Protein AF-A0A2I0QLF2-F1 (afdb_monomer)

Sequence (95 aa):
MLSLKENIEWKEKINVSTEGNVSSGYFKYTVLGIEKIGKVNCFRVEVLYGDENEEEKNIRELGMRKQIWVDTEKRILIKSQTYAGNLLLSETNLK

pLDDT: mean 81.35, std 13.68, range [46.19, 95.94]

Secondary structure (DSSP, 8-state):
-PPP-TT-EEEEEEEEEETTEEEEEEEEEEEEEEEEETTEEEEEEEEEEEETTS-HHHHHHHSEEEEEEEETTT--EEEEEEEETTEEEEEEE--

Radius of gyration: 14.68 Å; Cα contacts (8 Å, |Δi|>4): 203; chains: 1; bounding box: 32×28×41 Å

Nearest PDB structures (foldseek):
  5zy8-assembly1_C  TM=5.060E-01  e=7.900E+00  Mycobacterium tuberculosis H37Rv
  4rlj-assembly1_A  TM=5.014E-01  e=9.257E+00  Mycobacterium tuberculosis H37Rv
  4rlw-assembly1_A  TM=2.289E-01  e=8.780E+00  Mycobacterium tuberculosis H37Rv

Structure (mmCIF, N/CA/C/O backbone):
data_AF-A0A2I0QLF2-F1
#
_entry.id   AF-A0A2I0QLF2-F1
#
loop_
_atom_site.group_PDB
_atom_site.id
_atom_site.type_symbol
_atom_site.label_atom_id
_atom_site.label_alt_id
_atom_site.label_comp_id
_atom_site.label_asym_id
_atom_site.label_entity_id
_atom_site.label_seq_id
_atom_site.pdbx_PDB_ins_code
_atom_site.Cartn_x
_atom_site.Cartn_y
_atom_site.Cartn_z
_atom_site.occupancy
_atom_site.B_iso_or_eq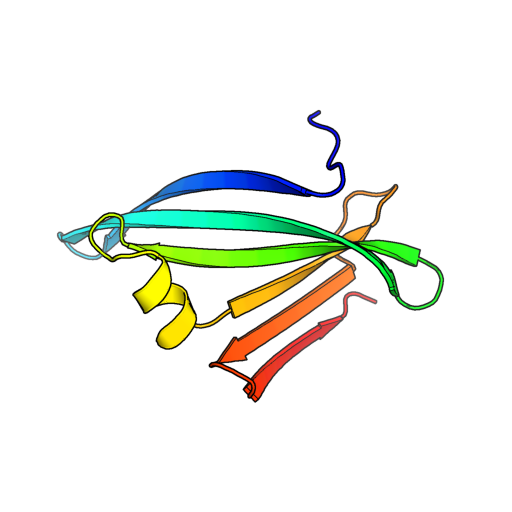uiv
_atom_site.auth_seq_id
_atom_site.auth_comp_id
_atom_site.auth_asym_id
_atom_site.auth_atom_id
_atom_site.pdbx_PDB_model_num
ATOM 1 N N . MET A 1 1 ? -18.865 7.295 -4.329 1.00 46.19 1 MET A N 1
ATOM 2 C CA . MET A 1 1 ? -17.607 7.001 -3.612 1.00 46.19 1 MET A CA 1
ATOM 3 C C . MET A 1 1 ? -17.364 5.500 -3.736 1.00 46.19 1 MET A C 1
ATOM 5 O O . MET A 1 1 ? -18.174 4.746 -3.210 1.00 46.19 1 MET A O 1
ATOM 9 N N . LEU A 1 2 ? -16.377 5.055 -4.529 1.00 53.03 2 LEU A N 1
ATOM 10 C CA . LEU A 1 2 ? -16.104 3.618 -4.691 1.00 53.03 2 LEU A CA 1
ATOM 11 C C . LEU A 1 2 ? -15.665 3.042 -3.338 1.00 53.03 2 LEU A C 1
ATOM 13 O O . LEU A 1 2 ? -14.754 3.573 -2.704 1.00 53.03 2 LEU A O 1
ATOM 17 N N . SER A 1 3 ? -16.339 1.995 -2.863 1.00 58.91 3 SER A N 1
ATOM 18 C CA . SER A 1 3 ? -1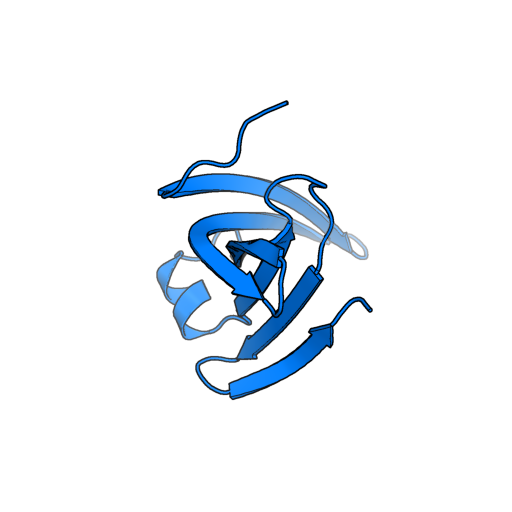5.910 1.284 -1.663 1.00 58.91 3 SER A CA 1
ATOM 19 C C . SER A 1 3 ? -14.686 0.446 -2.008 1.00 58.91 3 SER A C 1
ATOM 21 O O . SER A 1 3 ? -14.761 -0.437 -2.858 1.00 58.91 3 SER A O 1
ATOM 23 N N . LEU A 1 4 ? -13.551 0.726 -1.362 1.00 64.25 4 LEU A N 1
ATOM 24 C CA . LEU A 1 4 ? -12.424 -0.200 -1.379 1.00 64.25 4 LEU A CA 1
ATOM 25 C C . LEU A 1 4 ? -12.915 -1.513 -0.753 1.00 64.25 4 LEU A C 1
ATOM 27 O O . LEU A 1 4 ? -13.370 -1.534 0.390 1.00 64.25 4 LEU A O 1
ATOM 31 N N . LYS A 1 5 ? -12.900 -2.584 -1.541 1.00 68.44 5 LYS A N 1
ATOM 32 C CA . LYS A 1 5 ? -13.125 -3.964 -1.114 1.00 68.44 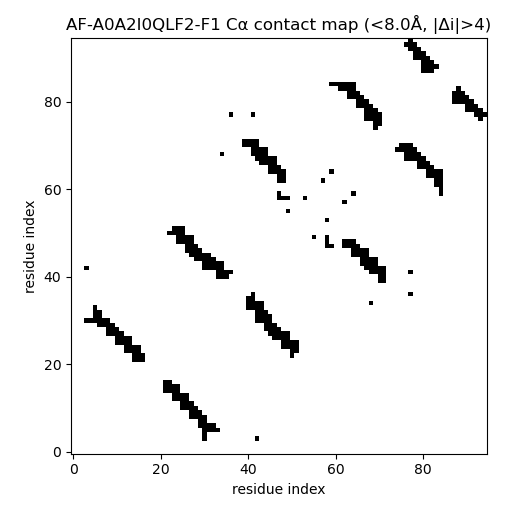5 LYS A CA 1
ATOM 33 C C . LYS A 1 5 ? -11.810 -4.716 -1.287 1.00 68.44 5 LYS A C 1
ATOM 35 O O . LYS A 1 5 ? -10.927 -4.275 -2.023 1.00 68.44 5 LYS A O 1
ATOM 40 N N . GLU A 1 6 ? -11.674 -5.835 -0.592 1.00 65.06 6 GLU A N 1
ATOM 41 C CA . GLU A 1 6 ? -10.522 -6.717 -0.771 1.00 65.06 6 GLU A CA 1
ATOM 42 C C . GLU A 1 6 ? -10.413 -7.158 -2.235 1.00 65.06 6 GLU A C 1
ATOM 44 O O . GLU A 1 6 ? -11.431 -7.357 -2.903 1.00 65.06 6 GLU A O 1
ATOM 49 N N . ASN A 1 7 ? -9.180 -7.282 -2.733 1.00 71.19 7 ASN A N 1
ATOM 50 C CA . ASN A 1 7 ? -8.871 -7.659 -4.116 1.00 71.19 7 ASN A CA 1
ATOM 51 C C . ASN A 1 7 ? -9.375 -6.677 -5.188 1.00 71.19 7 ASN A C 1
ATOM 53 O O . ASN A 1 7 ? -9.454 -7.036 -6.361 1.00 71.19 7 ASN A O 1
ATOM 57 N N . ILE A 1 8 ? -9.698 -5.433 -4.817 1.00 83.38 8 ILE A N 1
ATOM 58 C CA . ILE A 1 8 ? -9.867 -4.374 -5.814 1.00 83.38 8 ILE A CA 1
ATOM 59 C C . ILE A 1 8 ? -8.495 -3.987 -6.360 1.00 83.38 8 ILE A C 1
ATOM 61 O O . ILE A 1 8 ? -7.575 -3.653 -5.608 1.00 83.38 8 ILE A O 1
ATOM 65 N N . GLU A 1 9 ? -8.406 -3.981 -7.685 1.00 84.56 9 GLU A N 1
ATOM 66 C CA . GLU A 1 9 ? -7.272 -3.491 -8.451 1.00 84.56 9 GLU A CA 1
ATOM 67 C C . GLU A 1 9 ? -7.736 -2.347 -9.354 1.00 84.56 9 GLU A C 1
ATOM 69 O O . GLU A 1 9 ? -8.790 -2.435 -9.988 1.00 84.56 9 GLU A O 1
ATOM 74 N N . TRP A 1 10 ? -6.953 -1.272 -9.427 1.00 87.31 10 TRP A N 1
ATOM 75 C CA . TRP A 1 10 ? -7.153 -0.243 -10.444 1.00 87.31 10 TRP A CA 1
ATOM 76 C C . TRP A 1 10 ? -5.824 0.310 -10.947 1.00 87.31 10 TRP A C 1
ATOM 78 O O . TRP A 1 10 ? -4.815 0.313 -10.237 1.00 87.31 10 TRP A O 1
ATOM 88 N N . LYS A 1 11 ? -5.838 0.770 -12.200 1.00 85.44 11 LYS A N 1
ATOM 89 C CA . LYS A 1 11 ? -4.707 1.418 -12.863 1.00 85.44 11 LYS A CA 1
ATOM 90 C C . LYS A 1 11 ? -5.093 2.846 -13.218 1.00 85.44 11 LYS A C 1
ATOM 92 O O . LYS A 1 11 ? -6.073 3.067 -13.924 1.00 85.44 11 LYS A O 1
ATOM 97 N N . GLU A 1 12 ? -4.326 3.798 -12.716 1.00 84.69 12 GLU A N 1
ATOM 98 C CA . GLU A 1 12 ? -4.439 5.214 -13.038 1.00 84.69 12 GLU A CA 1
ATOM 99 C C . GLU A 1 12 ? -3.327 5.578 -14.015 1.00 84.69 12 GLU A C 1
ATOM 101 O O . GLU A 1 12 ? -2.150 5.437 -13.690 1.00 84.69 12 GLU A O 1
ATOM 106 N N . LYS A 1 13 ? -3.694 6.025 -15.218 1.00 85.44 13 LYS A N 1
ATOM 107 C CA . LYS A 1 13 ? -2.724 6.515 -16.199 1.00 85.44 13 LYS A CA 1
ATOM 108 C C . LYS A 1 13 ? -2.266 7.912 -15.815 1.00 85.44 13 LYS A C 1
ATOM 110 O O . LYS A 1 13 ? -3.093 8.766 -15.501 1.00 85.44 13 LYS A O 1
ATOM 115 N N . ILE A 1 14 ? -0.968 8.150 -15.910 1.00 81.94 14 ILE A N 1
ATOM 116 C CA . ILE A 1 14 ? -0.363 9.455 -15.687 1.00 81.94 14 ILE A CA 1
ATOM 117 C C . ILE A 1 14 ? 0.503 9.832 -16.882 1.00 81.94 14 ILE A C 1
ATOM 119 O O . ILE A 1 14 ? 1.221 9.007 -17.438 1.00 81.94 14 ILE A O 1
ATOM 123 N N . ASN A 1 15 ? 0.439 11.101 -17.266 1.00 79.00 15 ASN A N 1
ATOM 124 C CA . ASN A 1 15 ? 1.349 11.674 -18.246 1.00 79.00 15 ASN A CA 1
ATOM 125 C C . ASN A 1 15 ? 2.323 12.563 -17.484 1.00 79.00 15 ASN A C 1
ATOM 127 O O . ASN A 1 15 ? 1.903 13.521 -16.832 1.00 79.00 15 ASN A O 1
ATOM 131 N N . VAL A 1 16 ? 3.608 12.235 -17.542 1.00 69.00 16 VAL A N 1
ATOM 132 C CA . VAL A 1 16 ? 4.666 13.035 -16.932 1.00 69.00 16 VAL A CA 1
ATOM 133 C C . VAL A 1 16 ? 5.321 13.838 -18.045 1.00 69.00 16 VAL A C 1
ATOM 135 O O . VAL A 1 16 ? 5.915 13.282 -18.964 1.00 69.00 16 VAL A O 1
ATOM 138 N N . SER A 1 17 ? 5.174 15.160 -17.989 1.00 69.88 17 SER A N 1
ATOM 139 C CA . SER A 1 17 ? 5.859 16.078 -18.897 1.00 69.88 17 SER A CA 1
ATOM 140 C C . SER A 1 17 ? 7.027 16.739 -18.172 1.00 69.88 17 SER A C 1
ATOM 142 O O . SER A 1 17 ? 6.808 17.535 -17.255 1.00 69.88 17 SER A O 1
ATOM 144 N N . THR A 1 18 ? 8.251 16.457 -18.604 1.00 63.59 18 THR A N 1
ATOM 145 C CA . THR A 1 18 ? 9.474 17.102 -18.103 1.00 63.59 18 THR A CA 1
ATOM 146 C C . THR A 1 18 ? 10.282 17.627 -19.284 1.00 63.59 18 THR A C 1
ATOM 148 O O . THR A 1 18 ? 10.668 16.857 -20.156 1.00 63.59 18 THR A O 1
ATOM 151 N N . GLU A 1 19 ? 10.507 18.947 -19.323 1.00 67.00 19 GLU A N 1
ATOM 152 C CA . GLU A 1 19 ? 11.412 19.647 -20.260 1.00 67.00 19 GLU A CA 1
ATOM 153 C C . GLU A 1 19 ? 11.382 19.141 -21.721 1.00 67.00 19 GLU A C 1
ATOM 155 O O . GLU A 1 19 ? 12.412 18.928 -22.352 1.00 67.00 19 GLU A O 1
ATOM 160 N N . GLY A 1 20 ? 10.180 18.949 -22.275 1.00 61.81 20 GLY A N 1
ATOM 161 C CA . GLY A 1 20 ? 9.981 18.559 -23.678 1.00 61.81 20 GLY A CA 1
ATOM 162 C C . GLY A 1 20 ? 9.855 17.054 -23.933 1.00 61.81 20 GLY A C 1
ATOM 163 O O . GLY A 1 20 ? 9.461 16.674 -25.033 1.00 61.81 20 GLY A O 1
ATOM 164 N N . ASN A 1 21 ? 10.088 16.207 -22.928 1.00 60.50 21 ASN A N 1
ATOM 165 C CA . ASN A 1 21 ? 9.763 14.784 -22.978 1.00 60.50 21 ASN A CA 1
ATOM 166 C C . ASN A 1 21 ? 8.426 14.518 -22.279 1.00 60.50 21 ASN A C 1
ATOM 168 O O . ASN A 1 21 ? 8.210 14.933 -21.139 1.00 60.50 21 ASN A O 1
ATOM 172 N N . VAL A 1 22 ? 7.531 13.817 -22.975 1.00 64.31 22 VAL A N 1
ATOM 173 C CA . VAL A 1 22 ? 6.295 13.273 -22.406 1.00 64.31 22 VAL A CA 1
ATOM 174 C C . VAL A 1 22 ? 6.496 11.774 -22.260 1.00 64.31 22 VAL A C 1
ATOM 176 O O . VAL A 1 22 ? 6.619 11.077 -23.265 1.00 64.31 22 VAL A O 1
ATOM 179 N N . SER A 1 23 ? 6.539 11.282 -21.026 1.00 69.69 23 SER A N 1
ATOM 180 C CA . SER A 1 23 ? 6.441 9.850 -20.747 1.00 69.69 23 SER A CA 1
ATOM 181 C C . SER A 1 23 ? 5.039 9.519 -20.242 1.00 69.69 23 SER A C 1
ATOM 183 O O . SER A 1 23 ? 4.454 10.258 -19.441 1.00 69.69 23 SER A O 1
ATOM 185 N N . SER A 1 24 ? 4.475 8.418 -20.740 1.00 75.31 24 SER A N 1
ATOM 186 C CA . SER A 1 24 ? 3.237 7.855 -20.213 1.00 75.31 24 SER A CA 1
ATOM 187 C C . SER A 1 24 ? 3.572 6.740 -19.229 1.00 75.31 24 SER A C 1
ATOM 189 O O . SER A 1 24 ? 4.313 5.805 -19.519 1.00 75.31 24 SER A O 1
ATOM 191 N N . GLY A 1 25 ? 3.034 6.863 -18.024 1.00 81.12 25 GLY A N 1
ATOM 192 C CA . GLY A 1 25 ? 3.164 5.866 -16.977 1.00 81.12 25 GLY A CA 1
ATOM 193 C C . GLY A 1 25 ? 1.809 5.529 -16.383 1.00 81.12 25 GLY A C 1
ATOM 194 O O . GLY A 1 25 ? 0.767 6.076 -16.754 1.00 81.12 25 GLY A O 1
ATOM 195 N N . TYR A 1 26 ? 1.812 4.630 -15.416 1.00 83.62 26 TYR A N 1
ATOM 196 C CA . TYR A 1 26 ? 0.638 4.317 -14.628 1.00 83.62 26 TYR A CA 1
ATOM 197 C C . TYR A 1 26 ? 1.003 4.051 -13.175 1.00 83.62 26 TYR A C 1
ATOM 199 O O . TYR A 1 26 ? 2.056 3.500 -12.856 1.00 83.62 26 TYR A O 1
ATOM 207 N N . PHE A 1 27 ? 0.076 4.389 -12.288 1.00 85.19 27 PHE A N 1
ATOM 208 C CA . PHE A 1 27 ? 0.043 3.834 -10.949 1.00 85.19 27 PHE A CA 1
ATOM 209 C C . PHE A 1 27 ? -0.934 2.670 -10.918 1.00 85.19 27 PHE A C 1
ATOM 211 O O . PHE A 1 27 ? -2.106 2.804 -11.268 1.00 85.19 27 PHE A O 1
ATOM 218 N N . LYS A 1 28 ? -0.454 1.513 -10.482 1.00 87.88 28 LYS A N 1
ATOM 219 C CA . LYS A 1 28 ? -1.289 0.365 -10.162 1.00 87.88 28 LYS A CA 1
ATOM 220 C C . LYS A 1 28 ? -1.485 0.303 -8.661 1.00 87.88 28 LYS A C 1
ATOM 222 O O . LYS A 1 28 ? -0.514 0.279 -7.910 1.00 87.88 28 LYS A O 1
ATOM 227 N N . TYR A 1 29 ? -2.735 0.201 -8.246 1.00 89.75 29 TYR A N 1
ATOM 228 C CA . TYR A 1 29 ? -3.114 0.071 -6.851 1.00 89.75 29 TYR A CA 1
ATOM 229 C C . TYR A 1 29 ? -3.818 -1.261 -6.639 1.00 89.75 29 TYR A C 1
ATOM 231 O O . TYR A 1 29 ? -4.708 -1.625 -7.406 1.00 89.75 29 TYR A O 1
ATOM 239 N N . THR A 1 30 ? -3.426 -1.990 -5.599 1.00 91.75 30 THR A N 1
ATOM 240 C CA . THR A 1 30 ? -4.018 -3.287 -5.248 1.00 91.75 30 THR A CA 1
ATOM 241 C C . THR A 1 30 ? -4.337 -3.325 -3.761 1.00 91.75 30 THR A C 1
ATOM 243 O O . THR A 1 30 ? -3.435 -3.189 -2.933 1.00 91.75 30 THR A O 1
ATOM 246 N N . VAL A 1 31 ? -5.605 -3.530 -3.399 1.00 92.44 31 VAL A N 1
ATOM 247 C CA . VAL A 1 31 ? -6.002 -3.746 -1.999 1.00 92.44 31 VAL A CA 1
ATOM 248 C C . VAL A 1 31 ? -5.648 -5.177 -1.602 1.00 92.44 31 VAL A C 1
ATOM 250 O O . VAL A 1 31 ? -6.319 -6.124 -2.006 1.00 92.44 31 VAL A O 1
ATOM 253 N N . LEU A 1 32 ? -4.607 -5.326 -0.783 1.00 91.88 32 LEU A N 1
ATOM 254 C CA . LEU A 1 32 ? -4.105 -6.621 -0.318 1.00 91.88 32 LEU A CA 1
ATOM 255 C C . LEU A 1 32 ? -4.945 -7.226 0.816 1.00 91.88 32 LEU A C 1
ATOM 257 O O . LEU A 1 32 ? -4.783 -8.401 1.126 1.00 91.88 32 LEU A O 1
ATOM 261 N N . GLY A 1 33 ? -5.784 -6.420 1.469 1.00 92.75 33 GLY A N 1
ATOM 262 C CA . GLY A 1 33 ? -6.636 -6.841 2.580 1.00 92.75 33 GLY A CA 1
ATOM 263 C C . GLY A 1 33 ? -6.747 -5.776 3.665 1.00 92.75 33 GLY A C 1
ATOM 264 O O . GLY A 1 33 ? -6.273 -4.645 3.500 1.00 92.75 33 GLY A O 1
ATOM 265 N N . ILE A 1 34 ? -7.373 -6.145 4.780 1.00 93.19 34 ILE A N 1
ATOM 266 C CA . ILE A 1 34 ? -7.479 -5.302 5.974 1.00 93.19 34 ILE A CA 1
ATOM 267 C C . ILE A 1 34 ? -6.409 -5.710 6.994 1.00 93.19 34 ILE A C 1
ATOM 269 O O . ILE A 1 34 ? -6.254 -6.882 7.323 1.00 93.19 34 ILE A O 1
ATOM 273 N N . GLU A 1 35 ? -5.686 -4.728 7.525 1.00 94.69 35 GLU A N 1
ATOM 274 C CA . GLU A 1 35 ? -4.673 -4.894 8.566 1.00 94.69 35 GLU A CA 1
ATOM 275 C C . GLU A 1 35 ? -4.924 -3.904 9.708 1.00 94.69 35 GLU A C 1
ATOM 277 O O . GLU A 1 35 ? -5.344 -2.765 9.489 1.00 94.69 35 GLU A O 1
ATOM 282 N N . LYS A 1 36 ? -4.664 -4.327 10.947 1.00 94.31 36 LYS A N 1
ATOM 283 C CA . LYS A 1 36 ? -4.848 -3.481 12.126 1.00 94.31 36 LYS A CA 1
ATOM 284 C C . LYS A 1 36 ? -3.550 -2.758 12.478 1.00 94.31 36 LYS A C 1
ATOM 286 O O . LYS A 1 36 ? -2.580 -3.392 12.884 1.00 94.31 36 LYS A O 1
ATOM 291 N N . ILE A 1 37 ? -3.558 -1.428 12.390 1.00 92.94 37 ILE A N 1
ATOM 292 C CA . ILE A 1 37 ? -2.442 -0.564 12.793 1.00 92.94 37 ILE A CA 1
ATOM 293 C C . ILE A 1 37 ? -2.812 0.106 14.118 1.00 92.94 37 ILE A C 1
ATOM 295 O O . ILE A 1 37 ? -3.661 0.997 14.189 1.00 92.94 37 ILE A O 1
ATOM 299 N N . GLY A 1 38 ? -2.226 -0.388 15.211 1.00 90.19 38 GLY A N 1
ATOM 300 C CA . GLY A 1 38 ? -2.612 0.007 16.565 1.00 90.19 38 GLY A CA 1
ATOM 301 C C . GLY A 1 38 ? -4.070 -0.359 16.866 1.00 90.19 38 GLY A C 1
ATOM 302 O O . GLY A 1 38 ? -4.410 -1.530 17.036 1.00 90.19 38 GLY A O 1
ATOM 303 N N . LYS A 1 39 ? -4.947 0.649 16.951 1.00 91.88 39 LYS A N 1
ATOM 304 C CA . LYS A 1 39 ? -6.392 0.464 17.188 1.00 91.88 39 LYS A CA 1
ATOM 305 C C . LYS A 1 39 ? -7.248 0.631 15.927 1.00 91.88 39 LYS A C 1
ATOM 307 O O . LYS A 1 39 ? -8.453 0.424 16.011 1.00 91.88 39 LYS A O 1
ATOM 312 N N . VAL A 1 40 ? -6.647 0.981 14.790 1.00 92.94 40 VAL A N 1
ATOM 313 C CA . VAL A 1 40 ? -7.359 1.354 13.562 1.00 92.94 40 VAL A CA 1
ATOM 314 C C . VAL A 1 40 ? -7.291 0.218 12.545 1.00 92.94 40 VAL A C 1
ATOM 316 O O . VAL A 1 40 ? -6.208 -0.274 12.226 1.00 92.94 40 VAL A O 1
ATOM 319 N N . ASN A 1 41 ? -8.445 -0.185 12.011 1.00 94.38 41 ASN A N 1
ATOM 320 C CA . ASN A 1 41 ? -8.511 -1.102 10.875 1.00 94.38 41 ASN A CA 1
ATOM 321 C C . ASN A 1 41 ? -8.214 -0.326 9.589 1.00 94.38 41 ASN A C 1
ATOM 323 O O . ASN A 1 41 ? -8.893 0.660 9.289 1.00 94.38 41 ASN A O 1
ATOM 327 N N . CYS A 1 42 ? -7.222 -0.773 8.829 1.00 94.56 42 CYS A N 1
ATOM 328 C CA . CYS A 1 42 ? -6.752 -0.106 7.623 1.00 94.56 42 CYS A CA 1
ATOM 329 C C . CYS A 1 42 ? -6.807 -1.045 6.417 1.00 94.56 42 CYS A C 1
ATOM 331 O O . CYS A 1 42 ? -6.436 -2.209 6.525 1.00 94.56 42 CYS A O 1
ATOM 333 N N . PHE A 1 43 ? -7.180 -0.536 5.247 1.00 94.19 43 PHE A N 1
ATOM 334 C CA . PHE A 1 43 ? -6.875 -1.204 3.986 1.00 94.19 43 PHE A CA 1
ATOM 335 C C . PHE A 1 43 ? -5.376 -1.114 3.732 1.00 94.19 43 PHE A C 1
ATOM 337 O O . PHE A 1 43 ? -4.842 -0.006 3.652 1.00 94.19 43 PHE A O 1
ATOM 344 N N . ARG A 1 44 ? -4.705 -2.257 3.577 1.00 95.19 44 ARG A N 1
ATOM 345 C CA . ARG A 1 44 ? -3.333 -2.302 3.074 1.00 95.19 44 ARG A CA 1
ATOM 346 C C . ARG A 1 44 ? -3.369 -2.296 1.555 1.00 95.19 44 ARG A C 1
ATOM 348 O O . ARG A 1 44 ? -3.883 -3.228 0.940 1.00 95.19 44 ARG A O 1
ATOM 355 N N . VAL A 1 45 ? -2.803 -1.260 0.956 1.00 93.94 45 VAL A N 1
ATOM 356 C CA . VAL A 1 45 ? -2.776 -1.068 -0.492 1.00 93.94 45 VAL A CA 1
ATOM 357 C C . VAL A 1 45 ? -1.332 -1.101 -0.972 1.00 93.94 45 VAL A C 1
ATOM 359 O O . VAL A 1 45 ? -0.484 -0.365 -0.468 1.00 93.94 45 VAL A O 1
ATOM 362 N N . GLU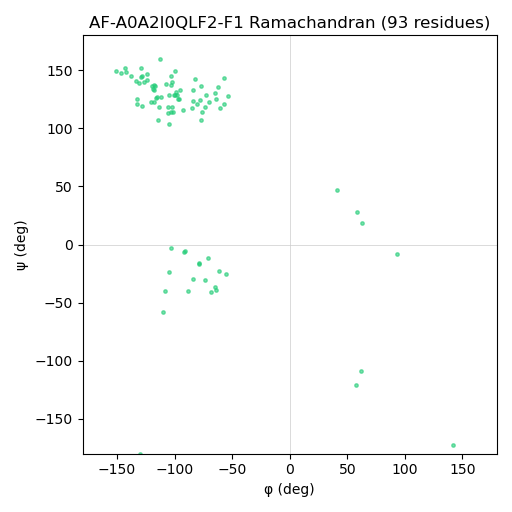 A 1 46 ? -1.050 -1.964 -1.942 1.00 92.94 46 GLU A N 1
ATOM 363 C CA . GLU A 1 46 ? 0.193 -1.937 -2.710 1.00 92.94 46 GLU A CA 1
ATOM 364 C C . GLU A 1 46 ? 0.051 -0.934 -3.854 1.00 92.94 46 GLU A C 1
ATOM 366 O O . GLU A 1 46 ? -0.955 -0.943 -4.563 1.00 92.94 46 GLU A O 1
ATOM 371 N N . VAL A 1 47 ? 1.056 -0.077 -4.016 1.00 91.06 47 VAL A N 1
ATOM 372 C CA . VAL A 1 47 ? 1.164 0.898 -5.097 1.00 91.06 47 VAL A CA 1
ATOM 373 C C . VAL A 1 47 ? 2.437 0.611 -5.878 1.00 91.06 47 VAL A C 1
ATOM 375 O O . VAL A 1 47 ? 3.539 0.614 -5.317 1.00 91.06 47 VAL A O 1
ATOM 378 N N . LEU A 1 48 ? 2.271 0.374 -7.173 1.00 87.88 48 LEU A N 1
ATOM 379 C CA . LEU A 1 48 ? 3.353 0.165 -8.127 1.00 87.88 48 LEU A CA 1
ATOM 380 C C . LEU A 1 48 ? 3.305 1.274 -9.173 1.00 87.88 48 LEU A C 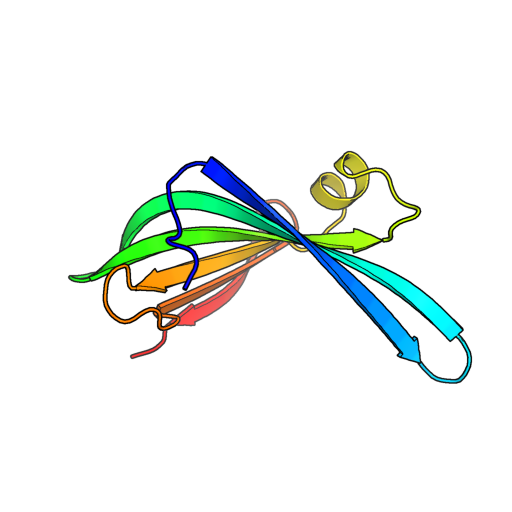1
ATOM 382 O O . LEU A 1 48 ? 2.227 1.633 -9.642 1.00 87.88 48 LEU A O 1
ATOM 386 N N . TYR A 1 49 ? 4.469 1.805 -9.526 1.00 80.62 49 TYR A N 1
ATOM 387 C CA . TYR A 1 49 ? 4.628 2.711 -10.657 1.00 80.62 49 TYR A CA 1
ATOM 388 C C . TYR A 1 49 ? 5.181 1.921 -11.834 1.00 80.62 49 TYR A C 1
ATOM 390 O O . TYR A 1 49 ? 6.188 1.238 -11.669 1.00 80.62 49 TYR A O 1
ATOM 398 N N . GLY A 1 50 ? 4.541 2.024 -12.992 1.00 77.06 50 GLY A N 1
ATOM 399 C CA . GLY A 1 50 ? 5.011 1.413 -14.226 1.00 77.06 50 GLY A CA 1
ATOM 400 C C . GLY A 1 50 ? 5.056 2.395 -15.384 1.00 77.06 50 GLY A C 1
ATOM 401 O O . GLY A 1 50 ? 4.268 3.336 -15.422 1.00 77.06 50 GLY A O 1
ATOM 402 N N . ASP A 1 51 ? 5.955 2.159 -16.334 1.00 74.88 51 ASP A N 1
ATOM 403 C CA . ASP A 1 51 ? 5.891 2.771 -17.665 1.00 74.88 51 ASP A CA 1
ATOM 404 C C . ASP A 1 51 ? 4.907 1.965 -18.530 1.00 74.88 51 ASP A C 1
ATOM 406 O O . ASP A 1 51 ? 4.843 0.739 -18.409 1.00 74.88 51 ASP A O 1
ATOM 410 N N . GLU A 1 52 ? 4.120 2.616 -19.391 1.00 68.50 52 GLU A N 1
ATOM 411 C CA . GLU A 1 52 ? 3.221 1.894 -20.307 1.00 68.50 52 GLU A CA 1
ATOM 412 C C . GLU A 1 52 ? 3.974 0.965 -21.276 1.00 68.50 52 GLU A C 1
ATOM 414 O O . GLU A 1 52 ? 3.384 0.006 -21.775 1.00 68.50 52 GLU A O 1
ATOM 419 N N . ASN A 1 53 ? 5.261 1.226 -21.521 1.00 66.62 53 ASN A N 1
ATOM 420 C CA . ASN A 1 53 ? 6.100 0.451 -22.435 1.00 66.62 53 ASN A CA 1
ATOM 421 C C . ASN A 1 53 ? 6.874 -0.693 -21.753 1.00 66.62 53 ASN A C 1
ATOM 423 O O . ASN A 1 53 ? 7.519 -1.480 -22.448 1.00 66.62 53 ASN A O 1
ATOM 427 N N . GLU A 1 54 ? 6.827 -0.810 -20.421 1.00 63.47 54 GLU A N 1
ATOM 428 C CA . GLU A 1 54 ? 7.505 -1.878 -19.677 1.00 63.47 54 GLU A CA 1
ATOM 429 C C .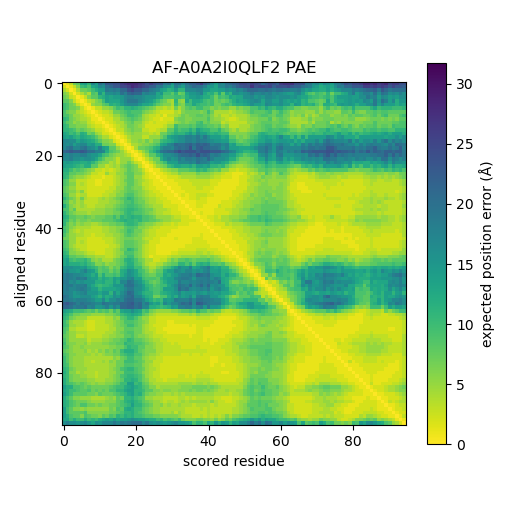 GLU A 1 54 ? 6.539 -2.987 -19.238 1.00 63.47 54 GLU A C 1
ATOM 431 O O . GLU A 1 54 ? 5.427 -2.740 -18.763 1.00 63.47 54 GLU A O 1
ATOM 436 N N . GLU A 1 55 ? 6.986 -4.244 -19.334 1.00 61.41 55 GLU A N 1
ATOM 437 C CA . GLU A 1 55 ? 6.241 -5.364 -18.760 1.00 61.41 55 GLU A CA 1
ATOM 438 C C . GLU A 1 55 ? 6.127 -5.222 -17.231 1.00 61.41 55 GLU A C 1
ATOM 440 O O . GLU A 1 55 ? 7.103 -4.975 -16.524 1.00 61.41 55 GLU A O 1
ATOM 445 N N . GLU A 1 56 ? 4.930 -5.466 -16.691 1.00 59.44 56 GLU A N 1
ATOM 446 C CA . GLU A 1 56 ? 4.597 -5.348 -15.259 1.00 59.44 56 GLU A CA 1
ATOM 447 C C . GLU A 1 56 ? 5.514 -6.186 -14.342 1.00 59.44 56 GLU A C 1
ATOM 449 O O . GLU A 1 56 ? 5.732 -5.855 -13.173 1.00 59.44 56 GLU A O 1
ATOM 454 N N . LYS A 1 57 ? 6.091 -7.265 -14.886 1.00 56.69 57 LYS A N 1
ATOM 455 C CA . LYS A 1 57 ? 7.073 -8.115 -14.209 1.00 56.69 57 LYS A CA 1
ATOM 456 C C . LYS A 1 57 ? 8.406 -7.391 -13.986 1.00 56.69 57 LYS A C 1
ATOM 458 O O . LYS A 1 57 ? 8.941 -7.464 -12.883 1.00 56.69 57 LYS A O 1
ATOM 463 N N . ASN A 1 58 ? 8.875 -6.624 -14.969 1.00 55.00 58 ASN A N 1
ATOM 464 C CA . ASN A 1 58 ? 10.105 -5.836 -14.865 1.00 55.00 58 ASN A CA 1
ATOM 465 C C . ASN A 1 58 ? 9.965 -4.742 -13.802 1.00 55.00 58 ASN A C 1
ATOM 467 O O . ASN A 1 58 ? 10.877 -4.529 -13.015 1.00 55.00 58 ASN A O 1
ATOM 471 N N . ILE A 1 59 ? 8.783 -4.136 -13.683 1.00 58.44 59 ILE A N 1
ATOM 472 C CA . ILE A 1 59 ? 8.472 -3.131 -12.657 1.00 58.44 59 ILE A CA 1
ATOM 473 C C . ILE A 1 59 ? 8.522 -3.714 -11.240 1.00 58.44 59 ILE A C 1
ATOM 475 O O . ILE A 1 59 ? 9.000 -3.063 -10.314 1.00 58.44 59 ILE A O 1
ATOM 479 N N . ARG A 1 60 ? 8.049 -4.949 -11.040 1.00 58.22 60 ARG A N 1
ATOM 480 C CA . ARG A 1 60 ? 8.144 -5.625 -9.733 1.00 58.22 60 ARG A CA 1
ATOM 481 C C . ARG A 1 60 ? 9.565 -6.087 -9.405 1.00 58.22 60 ARG A C 1
ATOM 483 O O . ARG A 1 60 ? 9.915 -6.135 -8.229 1.00 58.22 60 ARG A O 1
ATOM 490 N N . GLU A 1 61 ? 10.356 -6.431 -10.418 1.00 54.00 61 GLU A N 1
ATOM 491 C CA . GLU A 1 61 ? 11.737 -6.907 -10.266 1.00 54.00 61 GLU A CA 1
ATOM 492 C C . GLU A 1 61 ? 12.760 -5.757 -10.135 1.00 54.00 61 GLU A C 1
ATOM 494 O O . GLU A 1 61 ? 13.755 -5.915 -9.430 1.00 54.00 61 GLU A O 1
ATOM 499 N N . LEU A 1 62 ? 12.497 -4.586 -10.732 1.00 57.69 62 LEU A N 1
ATOM 500 C CA . LEU A 1 62 ? 13.369 -3.398 -10.711 1.00 57.69 62 LEU A CA 1
ATOM 501 C C . LEU A 1 62 ? 12.886 -2.278 -9.771 1.00 57.69 62 LEU A C 1
ATOM 503 O O . LEU A 1 62 ? 13.676 -1.426 -9.365 1.00 57.69 62 LEU A O 1
ATOM 507 N N . GLY A 1 63 ? 11.591 -2.223 -9.459 1.00 63.66 63 GLY A N 1
ATOM 508 C CA . GLY A 1 63 ? 10.931 -0.973 -9.089 1.00 63.66 63 GLY A CA 1
ATOM 509 C C . GLY A 1 63 ? 10.667 -0.788 -7.603 1.00 63.66 63 GLY A C 1
ATOM 510 O O . GLY A 1 63 ? 10.332 -1.712 -6.857 1.00 63.66 63 GLY A O 1
ATOM 511 N N . MET A 1 64 ? 10.782 0.466 -7.171 1.00 75.75 64 MET A N 1
ATOM 512 C CA . MET A 1 64 ? 10.370 0.884 -5.840 1.00 75.75 64 MET A CA 1
ATOM 513 C C . MET A 1 64 ? 8.892 0.541 -5.621 1.00 75.75 64 MET A C 1
ATOM 515 O O . MET A 1 64 ? 8.015 1.035 -6.328 1.00 75.75 64 MET A O 1
ATOM 519 N N . ARG A 1 65 ? 8.599 -0.275 -4.611 1.00 87.44 65 ARG A N 1
ATOM 520 C CA . ARG A 1 65 ? 7.229 -0.579 -4.196 1.00 87.44 65 ARG A CA 1
ATOM 521 C C . ARG A 1 65 ? 6.840 0.346 -3.062 1.00 87.44 65 ARG A C 1
ATOM 523 O O . ARG A 1 65 ? 7.554 0.428 -2.065 1.00 87.44 65 ARG A O 1
ATOM 530 N N . LYS A 1 66 ? 5.655 0.943 -3.136 1.00 92.12 66 LYS A N 1
ATOM 531 C CA . LYS A 1 66 ? 5.068 1.649 -1.998 1.00 92.12 66 LYS A CA 1
ATOM 532 C C . LYS A 1 66 ? 3.903 0.849 -1.428 1.00 92.12 66 LYS A C 1
ATOM 534 O O . LYS A 1 66 ? 3.094 0.299 -2.163 1.00 92.12 66 LYS A O 1
ATOM 539 N N . GLN A 1 67 ? 3.811 0.779 -0.109 1.00 94.88 67 GLN A N 1
ATOM 540 C CA . GLN A 1 67 ? 2.650 0.258 0.601 1.00 94.88 67 GLN A CA 1
ATOM 541 C C . GLN A 1 67 ? 2.041 1.374 1.434 1.00 94.88 67 GLN A C 1
ATOM 543 O O . GLN A 1 67 ? 2.762 2.147 2.068 1.00 94.88 67 GLN A O 1
ATOM 548 N N . ILE A 1 68 ? 0.719 1.481 1.414 1.00 95.19 68 ILE A N 1
ATOM 549 C CA . ILE A 1 68 ? -0.025 2.460 2.201 1.00 95.19 68 ILE A CA 1
ATOM 550 C C . ILE A 1 68 ? -1.124 1.769 3.003 1.00 95.19 68 ILE A C 1
ATOM 552 O O . ILE A 1 68 ? -1.737 0.811 2.541 1.00 95.19 68 ILE A O 1
ATOM 556 N N . TRP A 1 69 ? -1.381 2.280 4.202 1.00 95.81 69 TRP A N 1
ATOM 557 C CA . TRP A 1 69 ? -2.470 1.847 5.068 1.00 95.81 69 TRP A CA 1
ATOM 558 C C . TRP A 1 69 ? -3.460 2.989 5.192 1.00 95.81 69 TRP A C 1
ATOM 560 O O . TRP A 1 69 ? -3.106 4.069 5.668 1.00 95.81 69 TRP A O 1
ATOM 570 N N . VAL A 1 70 ? -4.687 2.750 4.744 1.00 93.38 70 VAL A N 1
ATOM 571 C CA . VAL A 1 70 ? -5.755 3.752 4.710 1.00 93.38 70 VAL A CA 1
ATOM 572 C C . VAL A 1 70 ? -6.866 3.331 5.659 1.00 93.38 70 VAL A C 1
ATOM 574 O O . VAL A 1 70 ? -7.371 2.217 5.549 1.00 93.38 70 VAL A O 1
ATOM 577 N N . ASP A 1 71 ? -7.269 4.215 6.566 1.00 93.12 71 ASP A N 1
ATOM 578 C CA . ASP A 1 71 ? -8.337 3.968 7.538 1.00 93.12 71 ASP A CA 1
ATOM 579 C C . ASP A 1 71 ? -9.637 3.496 6.841 1.00 93.12 71 ASP A C 1
ATOM 581 O O . ASP A 1 71 ? -10.135 4.114 5.886 1.00 93.12 71 ASP A O 1
ATOM 585 N N . THR A 1 72 ? -10.179 2.368 7.313 1.00 91.00 72 THR A N 1
ATOM 586 C CA . THR A 1 72 ? -11.382 1.720 6.755 1.00 91.00 72 THR A CA 1
ATOM 587 C C . THR A 1 72 ? -12.684 2.481 7.025 1.00 91.00 72 THR A C 1
ATOM 589 O O . THR A 1 72 ? -13.672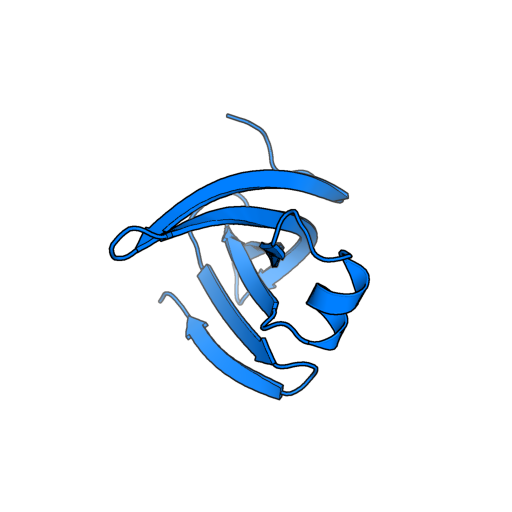 2.227 6.329 1.00 91.00 72 THR A O 1
ATOM 592 N N . GLU A 1 73 ? -12.679 3.476 7.901 1.00 90.19 73 GLU A N 1
ATOM 593 C CA . GLU A 1 73 ? -13.802 4.370 8.182 1.00 90.19 73 GLU A CA 1
ATOM 594 C C . GLU A 1 73 ? -13.516 5.786 7.669 1.00 90.19 73 GLU A C 1
ATOM 596 O O . GLU A 1 73 ? -14.228 6.293 6.802 1.00 90.19 73 GLU A O 1
ATOM 601 N N . LYS A 1 74 ? -12.432 6.407 8.148 1.00 90.88 74 LYS A N 1
ATOM 602 C CA . LYS A 1 74 ? -12.097 7.819 7.898 1.00 90.88 74 LYS A CA 1
ATOM 603 C C . LYS A 1 74 ? -11.479 8.083 6.530 1.00 90.88 74 LYS A C 1
ATOM 605 O O . LYS A 1 74 ? -11.425 9.237 6.117 1.00 90.88 74 LYS A O 1
ATOM 610 N N . ARG A 1 75 ? -11.002 7.044 5.829 1.00 88.31 75 ARG A N 1
ATOM 611 C CA . ARG A 1 75 ? -10.372 7.144 4.492 1.00 88.31 75 ARG A CA 1
ATOM 612 C C . ARG A 1 75 ? -9.135 8.050 4.457 1.00 88.31 75 ARG A C 1
ATOM 614 O O . ARG A 1 75 ? -8.802 8.607 3.415 1.00 88.31 75 ARG A O 1
ATOM 621 N N . ILE A 1 76 ? -8.440 8.170 5.585 1.00 90.62 76 ILE A N 1
ATOM 622 C CA . ILE A 1 76 ? -7.183 8.913 5.708 1.00 90.62 76 ILE A CA 1
ATOM 623 C C . ILE A 1 76 ? -5.993 7.956 5.674 1.00 90.62 76 ILE A C 1
ATOM 625 O O . ILE A 1 76 ? -6.096 6.808 6.111 1.00 90.62 76 ILE A O 1
ATOM 629 N N . LEU A 1 77 ? -4.859 8.428 5.159 1.00 93.31 77 LEU A N 1
ATOM 630 C CA . LEU A 1 77 ? -3.595 7.703 5.247 1.00 93.31 77 LEU A CA 1
ATOM 631 C C . LEU A 1 77 ? -3.175 7.611 6.722 1.00 93.31 77 LEU A C 1
ATOM 633 O O . LEU A 1 77 ? -3.172 8.614 7.424 1.00 93.31 77 LEU A O 1
ATOM 637 N N . ILE A 1 78 ? -2.824 6.415 7.185 1.00 95.94 78 ILE A N 1
ATOM 638 C CA . ILE A 1 78 ? -2.334 6.159 8.549 1.00 95.94 78 ILE A CA 1
ATOM 639 C C . ILE A 1 78 ? -0.841 5.846 8.525 1.00 95.94 78 ILE A C 1
ATOM 641 O O . ILE A 1 78 ? -0.079 6.299 9.375 1.00 95.94 78 ILE A O 1
ATOM 645 N N . LYS A 1 79 ? -0.407 5.083 7.523 1.00 95.88 79 LYS A N 1
ATOM 646 C CA . LYS A 1 79 ? 0.984 4.665 7.373 1.00 95.88 79 LYS A CA 1
ATOM 647 C C . LYS A 1 79 ? 1.349 4.556 5.902 1.00 95.88 79 LYS A C 1
ATOM 649 O O . LYS A 1 79 ? 0.516 4.175 5.081 1.00 95.88 79 LYS A O 1
ATOM 654 N N . SER A 1 80 ? 2.601 4.837 5.571 1.00 95.88 80 SER A N 1
ATOM 655 C CA . SER A 1 80 ? 3.186 4.497 4.279 1.00 95.88 80 SER A CA 1
ATOM 656 C C . SER A 1 80 ? 4.600 3.962 4.429 1.00 95.88 80 SER A C 1
ATOM 658 O O . SER A 1 80 ? 5.358 4.447 5.266 1.00 95.88 80 SER A O 1
ATOM 660 N N . GLN A 1 81 ? 4.963 3.008 3.585 1.00 95.81 81 GLN A N 1
ATOM 661 C CA . GLN A 1 81 ? 6.295 2.428 3.506 1.00 95.81 81 GLN A CA 1
ATOM 662 C C . GLN A 1 81 ? 6.744 2.356 2.051 1.00 95.81 81 GLN A C 1
ATOM 664 O O . GLN A 1 81 ? 5.943 2.026 1.177 1.00 95.81 81 GLN A O 1
ATOM 669 N N . THR A 1 82 ? 8.017 2.633 1.796 1.00 92.50 82 THR A N 1
ATOM 670 C CA . THR A 1 82 ? 8.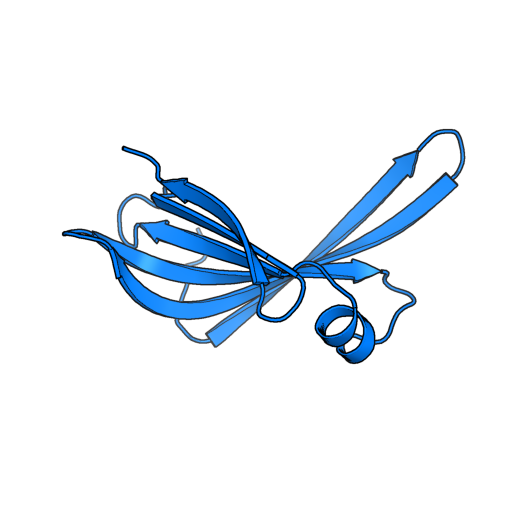631 2.504 0.471 1.00 92.50 82 THR A CA 1
ATOM 671 C C . THR A 1 82 ? 9.748 1.478 0.535 1.00 92.50 82 THR A C 1
ATOM 673 O O . THR A 1 82 ? 10.585 1.517 1.434 1.00 92.50 82 THR A O 1
ATOM 676 N N . TYR A 1 83 ? 9.768 0.576 -0.436 1.00 90.06 83 TYR A N 1
ATOM 677 C CA . TYR A 1 83 ? 10.688 -0.543 -0.531 1.00 90.06 83 TYR A CA 1
ATOM 678 C C . TYR A 1 83 ? 11.440 -0.516 -1.858 1.00 90.06 83 TYR A C 1
ATOM 680 O O . TYR A 1 83 ? 10.851 -0.170 -2.876 1.00 90.06 83 TYR A O 1
ATOM 688 N N . ALA A 1 84 ? 12.693 -0.964 -1.862 1.00 86.06 84 ALA A N 1
ATOM 689 C CA . ALA A 1 84 ? 13.394 -1.420 -3.062 1.00 86.06 84 ALA A CA 1
ATOM 690 C C . ALA A 1 84 ? 13.665 -2.922 -2.906 1.00 86.06 84 ALA A C 1
ATOM 692 O O . ALA A 1 84 ? 14.457 -3.339 -2.057 1.00 86.06 84 ALA A O 1
ATOM 693 N N . GLY A 1 85 ? 12.928 -3.749 -3.653 1.00 82.44 85 GLY A N 1
ATOM 694 C CA . GLY A 1 85 ? 12.854 -5.186 -3.388 1.00 82.44 85 GLY A CA 1
ATOM 695 C C . GLY A 1 85 ? 12.364 -5.468 -1.960 1.00 82.44 85 GLY A C 1
ATOM 696 O O . GLY A 1 85 ? 11.282 -5.031 -1.564 1.00 82.44 85 GLY A O 1
ATOM 697 N N . ASN A 1 86 ? 13.181 -6.169 -1.170 1.00 83.69 86 ASN A N 1
ATOM 698 C CA . ASN A 1 86 ? 12.886 -6.476 0.237 1.00 83.69 86 ASN A CA 1
ATOM 699 C C . ASN A 1 86 ? 13.419 -5.426 1.229 1.00 83.69 86 ASN A C 1
ATOM 701 O O . ASN A 1 86 ? 13.148 -5.529 2.425 1.00 83.69 86 ASN A O 1
ATOM 705 N N . LEU A 1 87 ? 14.172 -4.424 0.765 1.00 87.69 87 LEU A N 1
ATOM 706 C CA . LEU A 1 87 ? 14.750 -3.394 1.625 1.00 87.69 87 LEU A CA 1
ATOM 707 C C . LEU A 1 87 ? 13.734 -2.277 1.880 1.00 87.69 87 LEU A C 1
ATOM 709 O O . LEU A 1 87 ? 13.257 -1.656 0.932 1.00 87.69 87 LEU A O 1
ATOM 713 N N . LEU A 1 88 ? 13.430 -1.994 3.149 1.00 92.06 88 LEU A N 1
ATOM 714 C CA . LEU A 1 88 ? 12.627 -0.834 3.546 1.00 92.06 88 LEU A CA 1
ATOM 715 C C . LEU A 1 88 ? 13.491 0.433 3.466 1.00 92.06 88 LEU A C 1
ATOM 717 O O . LEU A 1 88 ? 14.436 0.584 4.234 1.00 92.06 88 LEU A O 1
ATOM 721 N N . LEU A 1 89 ? 13.157 1.336 2.546 1.00 91.56 89 LEU A N 1
ATOM 722 C CA . LEU A 1 89 ? 13.868 2.603 2.348 1.00 91.56 89 LEU A CA 1
ATOM 723 C C . LEU A 1 89 ? 13.315 3.720 3.230 1.00 91.56 89 LEU A C 1
ATOM 725 O O . LEU A 1 89 ? 14.073 4.536 3.749 1.00 91.56 89 LEU A O 1
ATOM 729 N N . SER A 1 90 ? 11.993 3.782 3.387 1.00 93.12 90 SER A N 1
ATOM 730 C CA . SER A 1 90 ? 11.357 4.800 4.217 1.00 93.12 90 SER A CA 1
ATOM 731 C C . SER A 1 90 ? 10.044 4.320 4.813 1.00 93.12 90 SER A C 1
ATOM 733 O O . SER A 1 90 ? 9.318 3.521 4.222 1.00 93.12 90 SER A O 1
ATOM 735 N N . GLU A 1 91 ? 9.737 4.838 5.999 1.00 95.19 91 GLU A N 1
ATOM 736 C CA . GLU A 1 91 ? 8.463 4.663 6.681 1.00 95.19 91 GLU A CA 1
ATOM 737 C C . GLU A 1 91 ? 7.960 6.030 7.148 1.00 95.19 91 GLU A C 1
ATOM 739 O O . GLU A 1 91 ? 8.719 6.866 7.637 1.00 95.19 91 GLU A O 1
ATOM 744 N N . THR A 1 92 ? 6.663 6.267 7.000 1.00 94.44 92 THR A N 1
ATOM 745 C CA . THR A 1 92 ? 5.982 7.443 7.538 1.00 94.44 92 THR A CA 1
ATOM 746 C C . THR A 1 92 ? 4.717 6.982 8.235 1.00 94.44 92 THR A C 1
ATOM 748 O O . THR A 1 92 ? 3.886 6.308 7.628 1.00 94.44 92 THR A O 1
ATOM 751 N N . ASN A 1 93 ? 4.570 7.354 9.503 1.00 92.38 93 ASN A N 1
ATOM 752 C CA . ASN A 1 93 ? 3.366 7.114 10.288 1.00 92.38 93 ASN A CA 1
ATOM 753 C C . ASN A 1 93 ? 2.702 8.465 10.558 1.00 92.38 93 ASN A C 1
ATOM 755 O O . ASN A 1 93 ? 3.354 9.384 11.058 1.00 92.38 93 ASN A O 1
ATOM 759 N N . LEU A 1 94 ? 1.423 8.585 10.222 1.00 83.12 94 LEU A N 1
ATOM 760 C CA . LEU A 1 94 ? 0.608 9.726 10.617 1.00 83.12 94 LEU A CA 1
ATOM 761 C C . LEU A 1 94 ? 0.151 9.489 12.061 1.00 83.12 94 LEU A C 1
ATOM 763 O O . LEU A 1 94 ? -0.420 8.443 12.371 1.00 83.12 94 LEU A O 1
ATOM 767 N N . LYS A 1 95 ? 0.511 10.426 12.944 1.00 61.75 95 LYS A N 1
ATOM 768 C CA . LYS A 1 95 ? 0.114 10.432 14.358 1.00 61.75 95 LYS A CA 1
ATOM 769 C C . LYS A 1 95 ? -1.298 10.972 14.527 1.00 61.75 95 LYS A C 1
ATOM 771 O O . LYS A 1 95 ? -1.637 11.930 13.799 1.00 61.75 95 LYS A O 1
#

Solvent-accessible surface area (backbone atoms only — not comparable to full-atom values): 5475 Å² total; per-residue (Å²): 132,87,78,89,47,74,73,44,69,52,74,48,80,44,78,49,77,54,99,90,46,76,48,57,30,30,43,38,40,34,31,80,34,78,45,73,60,90,91,43,56,15,38,32,29,43,38,39,63,40,48,75,90,52,60,74,65,57,36,66,76,74,31,62,38,35,37,37,28,29,33,70,81,81,69,41,75,40,34,39,37,34,23,54,76,90,46,78,74,46,7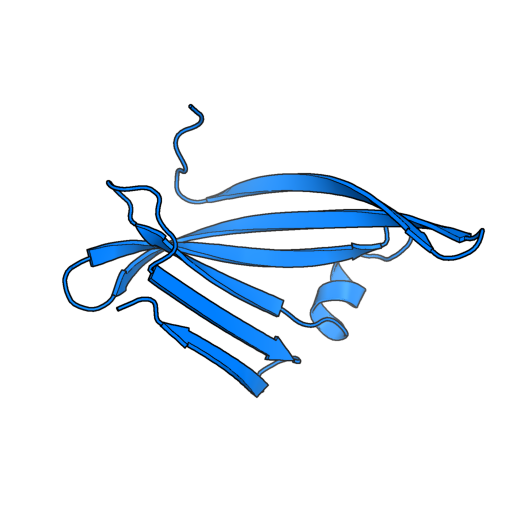7,49,71,61,129

Foldseek 3Di:
DDQDDAFDKDKDWDWDDDPHDTFIKIKIKHFNDWDDDPNFIWGKIKIFIGGPPDDPVVSLQAHKIKIWTAGNPPRHTAKMWIDGNPRTPDIDGDD

Mean predicted aligned error: 7.43 Å